Protein AF-A0A8T6ZHC2-F1 (afdb_monomer_lite)

Secondary structure (DSSP, 8-state):
------------------------------------------SSSS---TT-TT--EEEEETTEEEEEEGGGTEEEEEETTEEEEEEGGGEEEEEEEEETTEEEEEEEEESSSEEEEEEEESSHHHHHHHHHHHHHHHTT--

Foldseek 3Di:
DDDDDDDDDDDDPDDDDDPDDPDDDDDDDDDDDDDDDDDDQPDPDDDDDPDPPQWPDKDQDPQGIWTARLVQQWIWDDGPPDIDIDGLCQWDAWDWDADPVGIWIFTFGNDPDGDTDTGDDPHSVRSVVVRVVSVCSNVSND

pLDDT: mean 72.24, std 24.81, range [30.98, 97.5]

Sequence (142 aa):
MIAMLAARSTSCAARRRPRVWACLAANPGHRARTVLGARWYLAGFLLSLRGEGDWTHRVAGAWGDVRLAAGKRLCEIKLGETRGAYIFADLQGAQPARDASGWQVQLRVADAGPLLWSLPMPSEREAKRWARIFTLAIAQKL

Structure (mmCIF, N/CA/C/O backbone):
data_AF-A0A8T6ZHC2-F1
#
_entry.id   AF-A0A8T6ZHC2-F1
#
loop_
_atom_site.group_PDB
_atom_site.id
_atom_site.type_symbol
_atom_site.label_atom_id
_atom_site.label_alt_id
_atom_site.label_comp_id
_atom_site.label_asym_id
_atom_site.label_entity_id
_atom_site.label_seq_id
_atom_site.pdbx_PDB_ins_code
_atom_site.Cartn_x
_atom_site.Cartn_y
_atom_site.Cartn_z
_atom_site.occupancy
_atom_site.B_iso_or_equiv
_atom_site.auth_seq_id
_atom_site.auth_comp_id
_atom_site.auth_asym_id
_atom_site.auth_atom_id
_atom_site.pdbx_PDB_model_num
ATOM 1 N N . MET A 1 1 ? -33.511 -47.685 35.097 1.00 41.66 1 MET A N 1
ATOM 2 C CA . MET A 1 1 ? -33.366 -46.917 33.838 1.00 41.66 1 MET A CA 1
ATOM 3 C C . MET A 1 1 ? -34.437 -45.829 33.853 1.00 41.66 1 MET A C 1
ATOM 5 O O . MET A 1 1 ? -35.600 -46.169 33.729 1.00 41.66 1 MET A O 1
ATOM 9 N N . ILE A 1 2 ? -34.164 -44.643 34.415 1.00 38.16 2 ILE A N 1
ATOM 10 C CA . ILE A 1 2 ? -33.654 -43.429 33.724 1.00 38.16 2 ILE A CA 1
ATOM 11 C C . ILE A 1 2 ? -34.625 -43.024 32.594 1.00 38.16 2 ILE A C 1
ATOM 13 O O . ILE A 1 2 ? -34.611 -43.664 31.553 1.00 38.16 2 ILE A O 1
ATOM 17 N N . ALA A 1 3 ? -35.632 -42.187 32.901 1.00 38.69 3 ALA A N 1
ATOM 18 C CA . ALA A 1 3 ? -35.714 -40.723 32.648 1.00 38.69 3 ALA A CA 1
ATOM 19 C C . ALA A 1 3 ? -36.353 -40.433 31.262 1.00 38.69 3 ALA A C 1
ATOM 21 O O . ALA A 1 3 ? -36.198 -41.235 30.358 1.00 38.69 3 ALA A O 1
ATOM 22 N N . MET A 1 4 ? -37.103 -39.371 30.960 1.00 38.53 4 MET A N 1
ATOM 23 C CA . MET A 1 4 ? -37.457 -38.117 31.622 1.00 38.53 4 MET A CA 1
ATOM 24 C C 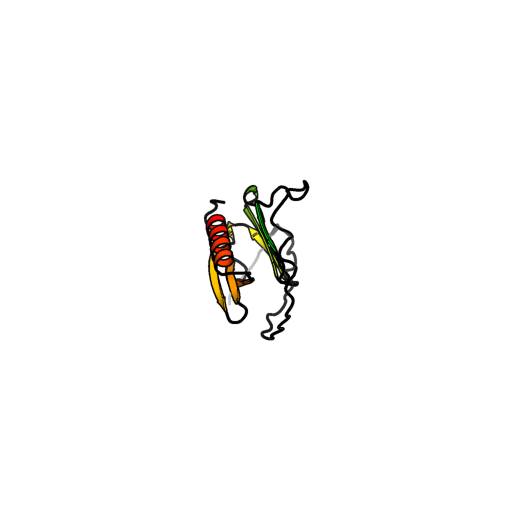. MET A 1 4 ? -38.638 -37.510 30.833 1.00 38.53 4 MET A C 1
ATOM 26 O O . MET A 1 4 ? -38.752 -37.713 29.625 1.00 38.53 4 MET A O 1
ATOM 30 N N . LEU A 1 5 ? -39.499 -36.764 31.517 1.00 40.44 5 LEU A N 1
ATOM 31 C CA . LEU A 1 5 ? -40.649 -36.033 30.982 1.00 40.44 5 LEU A CA 1
ATOM 32 C C . LEU A 1 5 ? -40.251 -34.584 30.609 1.00 40.44 5 LEU A C 1
ATOM 34 O O . LEU A 1 5 ? -39.479 -33.983 31.351 1.00 40.44 5 LEU A O 1
ATOM 38 N N . ALA A 1 6 ? -40.901 -34.015 29.578 1.00 40.00 6 ALA A N 1
ATOM 39 C CA . ALA A 1 6 ? -41.073 -32.572 29.274 1.00 40.00 6 ALA A CA 1
ATOM 40 C C . ALA A 1 6 ? -39.792 -31.768 28.889 1.00 40.00 6 ALA A C 1
ATOM 42 O O . ALA A 1 6 ? -38.685 -32.164 29.203 1.00 40.00 6 ALA A O 1
ATOM 43 N N . ALA A 1 7 ? -39.803 -30.634 28.176 1.00 36.62 7 ALA A N 1
ATOM 44 C CA . ALA A 1 7 ? -40.828 -29.639 27.884 1.00 36.62 7 ALA A CA 1
ATOM 45 C C . ALA A 1 7 ? -40.459 -28.803 26.629 1.00 36.62 7 ALA A C 1
ATOM 47 O O . ALA A 1 7 ? -39.326 -28.804 26.154 1.00 36.62 7 ALA A O 1
ATOM 48 N N . ARG A 1 8 ? -41.446 -28.046 26.134 1.00 36.78 8 ARG A N 1
ATOM 49 C CA . ARG A 1 8 ? -41.350 -26.995 25.103 1.00 36.78 8 ARG A CA 1
ATOM 50 C C . ARG A 1 8 ? -40.490 -25.813 25.578 1.00 36.78 8 ARG A C 1
ATOM 52 O O . ARG A 1 8 ? -40.568 -25.473 26.754 1.00 36.78 8 ARG A O 1
ATOM 59 N N . SER A 1 9 ? -39.852 -25.087 24.652 1.00 37.94 9 SER A N 1
ATOM 60 C CA . SER A 1 9 ? -40.165 -23.667 24.361 1.00 37.94 9 SER A CA 1
ATOM 61 C C . SER A 1 9 ? -39.043 -22.904 23.636 1.00 37.94 9 SER A C 1
ATOM 63 O O . SER A 1 9 ? -37.873 -22.981 23.982 1.00 37.94 9 SER A O 1
ATOM 65 N N . THR A 1 10 ? -39.498 -22.091 22.676 1.00 38.66 10 THR A N 1
ATOM 66 C CA . THR A 1 10 ? -39.013 -20.752 22.286 1.00 38.66 10 THR A CA 1
ATOM 67 C C . THR A 1 10 ? -37.591 -20.536 21.754 1.00 38.66 10 THR A C 1
ATOM 69 O O . THR A 1 10 ? -36.625 -20.428 22.493 1.00 38.66 10 THR A O 1
ATOM 72 N N . SER A 1 11 ? -37.572 -20.217 20.455 1.00 35.03 11 SER A N 1
ATOM 73 C CA . SER A 1 11 ? -37.101 -18.937 19.900 1.00 35.03 11 SER A CA 1
ATOM 74 C C . SER A 1 11 ? -35.642 -18.538 20.152 1.00 35.03 11 SER A C 1
ATOM 76 O O . SER A 1 11 ? -35.289 -18.007 21.199 1.00 35.03 11 SER A O 1
ATOM 78 N N . CYS A 1 12 ? -34.826 -18.621 19.098 1.00 31.80 12 CYS A N 1
ATOM 79 C CA . CYS A 1 12 ? -33.679 -17.733 18.947 1.00 31.80 12 CYS A CA 1
ATOM 80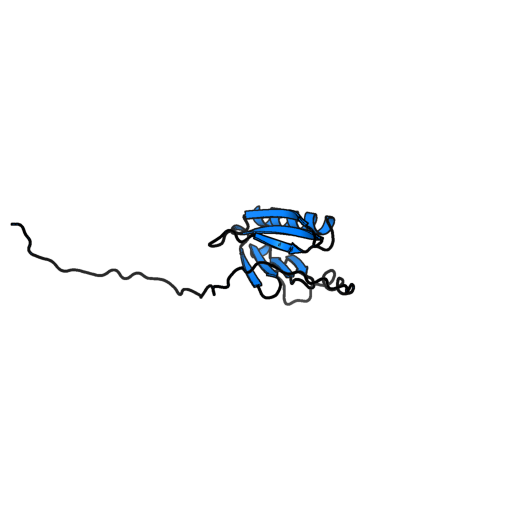 C C . CYS A 1 12 ? -33.737 -17.060 17.571 1.00 31.80 12 CYS A C 1
ATOM 82 O O . CYS A 1 12 ? -33.258 -17.571 16.561 1.00 31.80 12 CYS A O 1
ATOM 84 N N . ALA A 1 13 ? -34.375 -15.891 17.544 1.00 39.09 13 ALA A N 1
ATOM 85 C CA . ALA A 1 13 ? -34.267 -14.927 16.464 1.00 39.09 13 ALA A CA 1
ATOM 86 C C . ALA A 1 13 ? -32.856 -14.308 16.474 1.00 39.09 13 ALA A C 1
ATOM 88 O O . ALA A 1 13 ? -32.599 -13.324 17.172 1.00 39.09 13 ALA A O 1
ATOM 89 N N . ALA A 1 14 ? -31.938 -14.863 15.679 1.00 40.69 14 ALA A N 1
ATOM 90 C CA . ALA A 1 14 ? -30.637 -14.255 15.413 1.00 40.69 14 ALA A CA 1
ATOM 91 C C . ALA A 1 14 ? -30.721 -13.341 14.181 1.00 40.69 14 ALA A C 1
ATOM 93 O O . ALA A 1 14 ? -30.681 -13.746 13.023 1.00 40.69 14 ALA A O 1
ATOM 94 N N . ARG A 1 15 ? -30.872 -12.059 14.490 1.00 39.62 15 ARG A N 1
ATOM 95 C CA . ARG A 1 15 ? -30.711 -10.900 13.615 1.00 39.62 15 ARG A CA 1
ATOM 96 C C . ARG A 1 15 ? -29.298 -10.827 13.001 1.00 39.62 15 ARG A C 1
ATOM 98 O O . ARG A 1 15 ? -28.328 -11.011 13.724 1.00 39.62 15 ARG A O 1
ATOM 105 N N . ARG A 1 16 ? -29.247 -10.310 11.760 1.00 37.97 16 ARG A N 1
ATOM 106 C CA . ARG A 1 16 ? -28.210 -9.450 11.124 1.00 37.97 16 ARG A CA 1
ATOM 107 C C . ARG A 1 16 ? -27.274 -10.050 10.048 1.00 37.97 16 ARG A C 1
ATOM 109 O O . ARG A 1 16 ? -26.192 -10.532 10.335 1.00 37.97 16 ARG A O 1
ATOM 116 N N . ARG A 1 17 ? -27.648 -9.672 8.816 1.00 38.28 17 ARG A N 1
ATOM 117 C CA . ARG A 1 17 ? -26.854 -9.021 7.749 1.00 38.28 17 ARG A CA 1
ATOM 118 C C . ARG A 1 17 ? -26.079 -9.891 6.742 1.00 38.28 17 ARG A C 1
ATOM 120 O O . ARG A 1 17 ? -25.536 -10.931 7.092 1.00 38.28 17 ARG A O 1
ATOM 127 N N . PRO A 1 18 ? -26.089 -9.458 5.463 1.00 34.09 18 PRO A N 1
ATOM 128 C CA . PRO A 1 18 ? -25.750 -10.290 4.322 1.00 34.09 18 PRO A CA 1
ATOM 129 C C . PRO A 1 18 ? -24.240 -10.474 4.203 1.00 34.09 18 PRO A C 1
ATOM 131 O O . PRO A 1 18 ? -23.469 -9.516 4.212 1.00 34.09 18 PRO A O 1
ATOM 134 N N . ARG A 1 19 ? -23.847 -11.736 4.050 1.00 36.06 19 ARG A N 1
ATOM 135 C CA . ARG A 1 19 ? -22.533 -12.155 3.572 1.00 36.06 19 ARG A CA 1
ATOM 136 C C . ARG A 1 19 ? -22.386 -11.688 2.124 1.00 36.06 19 ARG A C 1
ATOM 138 O O . ARG A 1 19 ? -22.915 -12.328 1.221 1.00 36.06 19 ARG A O 1
ATOM 145 N N . VAL A 1 20 ? -21.696 -10.571 1.906 1.00 38.31 20 VAL A N 1
ATOM 146 C CA . VAL A 1 20 ? -21.127 -10.278 0.588 1.00 38.31 20 VAL A CA 1
ATOM 147 C C . VAL A 1 20 ? -20.021 -11.300 0.355 1.00 38.31 20 VAL A C 1
ATOM 149 O O . VAL A 1 20 ? -19.135 -11.479 1.189 1.00 38.31 20 VAL A O 1
ATOM 152 N N . TRP A 1 21 ? -20.157 -12.023 -0.750 1.00 34.28 21 TRP A N 1
ATOM 153 C CA . TRP A 1 21 ? -19.226 -13.024 -1.240 1.00 34.28 21 TRP A CA 1
ATOM 154 C C . TRP A 1 21 ? -17.806 -12.463 -1.342 1.00 34.28 21 TRP A C 1
ATOM 156 O O . TRP A 1 21 ? -17.502 -11.660 -2.220 1.00 34.28 21 TRP A O 1
ATOM 166 N N . ALA A 1 22 ? -16.923 -12.947 -0.473 1.00 31.56 22 ALA A N 1
ATOM 167 C CA . ALA A 1 22 ? -15.511 -13.045 -0.790 1.00 31.56 22 ALA A CA 1
ATOM 168 C C . ALA A 1 22 ? -15.369 -14.227 -1.756 1.00 31.56 22 ALA A C 1
ATOM 170 O O . ALA A 1 22 ? -15.423 -15.389 -1.348 1.00 31.56 22 ALA A O 1
ATOM 171 N N . CYS A 1 23 ? -15.284 -13.932 -3.052 1.00 32.28 23 CYS A N 1
ATOM 172 C CA . CYS A 1 23 ? -14.911 -14.934 -4.036 1.00 32.28 23 CYS A CA 1
ATOM 173 C C . CYS A 1 23 ? -13.510 -15.448 -3.699 1.00 32.28 23 CYS A C 1
ATOM 175 O O . CYS A 1 23 ? -12.532 -14.703 -3.723 1.00 32.28 23 CYS A O 1
ATOM 177 N N . LEU A 1 24 ? -13.451 -16.745 -3.399 1.00 37.19 24 LEU A N 1
ATOM 178 C CA . LEU A 1 24 ? -12.258 -17.563 -3.535 1.00 37.19 24 LEU A CA 1
ATOM 179 C C . LEU A 1 24 ? -11.609 -17.304 -4.902 1.00 37.19 24 LEU A C 1
ATOM 181 O O . LEU A 1 24 ? -12.210 -17.577 -5.938 1.00 37.19 24 LEU A O 1
ATOM 185 N N . ALA A 1 25 ? -10.351 -16.895 -4.887 1.00 31.17 25 ALA A N 1
ATOM 186 C CA . ALA A 1 25 ? -9.361 -17.294 -5.878 1.00 31.17 25 ALA A CA 1
ATOM 187 C C . ALA A 1 25 ? -8.026 -17.318 -5.124 1.00 31.17 25 ALA A C 1
ATOM 189 O O . ALA A 1 25 ? -7.500 -16.289 -4.718 1.00 31.17 25 ALA A O 1
ATOM 190 N N . ALA A 1 26 ? -7.627 -18.489 -4.630 1.00 30.98 26 ALA A N 1
ATOM 191 C CA . ALA A 1 26 ? -6.681 -19.338 -5.346 1.00 30.98 26 ALA A CA 1
ATOM 192 C C . ALA A 1 26 ? -5.419 -18.539 -5.683 1.00 30.98 26 ALA A C 1
ATOM 194 O O . ALA A 1 26 ? -5.381 -17.800 -6.656 1.00 30.98 26 ALA A O 1
ATOM 195 N N . ASN A 1 27 ? -4.417 -18.694 -4.825 1.00 45.59 27 ASN A N 1
ATOM 196 C CA . ASN A 1 27 ? -3.052 -18.237 -5.005 1.00 45.59 27 ASN A CA 1
ATOM 197 C C . ASN A 1 27 ? -2.335 -19.251 -5.917 1.00 45.59 27 ASN A C 1
ATOM 199 O O . ASN A 1 27 ? -2.198 -20.403 -5.496 1.00 45.59 27 ASN A O 1
ATOM 203 N N . PRO A 1 28 ? -1.888 -18.894 -7.137 1.00 39.62 28 PRO A N 1
ATOM 204 C CA . PRO A 1 28 ? -0.971 -19.721 -7.898 1.00 39.62 28 PRO A CA 1
ATOM 205 C C . PRO A 1 28 ? 0.361 -18.987 -8.063 1.00 39.62 28 PRO A C 1
ATOM 207 O O . PRO A 1 28 ? 0.450 -17.882 -8.600 1.00 39.62 28 PRO A O 1
ATOM 210 N N . GLY A 1 29 ? 1.425 -19.641 -7.607 1.00 43.34 29 GLY A N 1
ATOM 211 C CA . GLY A 1 29 ? 2.782 -19.209 -7.879 1.00 43.34 29 GLY A CA 1
ATOM 212 C C . GLY A 1 29 ? 3.099 -19.128 -9.377 1.00 43.34 29 GLY A C 1
ATOM 213 O O . GLY A 1 29 ? 2.526 -19.832 -10.204 1.00 43.34 29 GLY A O 1
ATOM 214 N N . HIS A 1 30 ? 4.127 -18.325 -9.654 1.00 41.97 30 HIS A N 1
ATOM 215 C CA . HIS A 1 30 ? 4.918 -18.251 -10.884 1.00 41.97 30 HIS A CA 1
ATOM 216 C C . HIS A 1 30 ? 4.226 -17.695 -12.144 1.00 41.97 30 HIS A C 1
ATOM 218 O O . HIS A 1 30 ? 3.392 -18.340 -12.764 1.00 41.97 30 HIS A O 1
ATOM 224 N N . ARG A 1 31 ? 4.765 -16.600 -12.691 1.00 41.75 31 ARG A N 1
ATOM 225 C CA . ARG A 1 31 ? 5.764 -16.635 -13.782 1.00 41.75 31 ARG A CA 1
ATOM 226 C C . ARG A 1 31 ? 6.052 -15.222 -14.282 1.00 41.75 31 ARG A C 1
ATOM 228 O O . ARG A 1 31 ? 5.168 -14.387 -14.427 1.00 41.75 31 ARG A O 1
ATOM 235 N N . ALA A 1 32 ? 7.330 -15.006 -14.559 1.00 43.84 32 ALA A N 1
ATOM 236 C CA . ALA A 1 32 ? 7.887 -13.815 -15.162 1.00 43.84 32 ALA A CA 1
ATOM 237 C C . ALA A 1 32 ? 7.158 -13.399 -16.447 1.00 43.84 32 ALA A C 1
ATOM 239 O O . ALA A 1 32 ? 6.916 -14.222 -17.330 1.00 43.84 32 ALA A O 1
ATOM 240 N N . ARG A 1 33 ? 6.940 -12.092 -16.590 1.00 44.91 33 ARG A N 1
ATOM 241 C CA . ARG A 1 33 ? 6.942 -11.413 -17.885 1.00 44.91 33 ARG A CA 1
ATOM 242 C C . ARG A 1 33 ? 7.683 -10.093 -17.733 1.00 44.91 33 ARG A C 1
ATOM 244 O O . ARG A 1 33 ? 7.164 -9.114 -17.211 1.00 44.91 33 ARG A O 1
ATOM 251 N N . THR A 1 34 ? 8.926 -10.104 -18.192 1.00 47.12 34 THR A N 1
ATOM 252 C CA . THR A 1 34 ? 9.636 -8.923 -18.664 1.00 47.12 34 THR A CA 1
ATOM 253 C C . THR A 1 34 ? 8.791 -8.252 -19.741 1.00 47.12 34 THR A C 1
ATOM 255 O O . THR A 1 34 ? 8.504 -8.853 -20.773 1.00 47.12 34 THR A O 1
ATOM 258 N N . VAL A 1 35 ? 8.412 -6.996 -19.519 1.00 47.97 35 VAL A N 1
ATOM 259 C CA . VAL A 1 35 ? 8.007 -6.096 -20.599 1.00 47.97 35 VAL A CA 1
ATOM 260 C C . VAL A 1 35 ? 8.842 -4.831 -20.462 1.00 47.97 35 VAL A C 1
ATOM 262 O O . VAL A 1 35 ? 8.613 -3.986 -19.599 1.00 47.97 35 VAL A O 1
ATOM 265 N N . LEU A 1 36 ? 9.865 -4.759 -21.313 1.00 49.78 36 LEU A N 1
ATOM 266 C CA . LEU A 1 36 ? 10.532 -3.527 -21.708 1.00 49.78 36 LEU A CA 1
ATOM 267 C C . LEU A 1 36 ? 9.480 -2.568 -22.272 1.00 49.78 36 LEU A C 1
ATOM 269 O O . LEU A 1 36 ? 8.718 -2.937 -23.161 1.00 49.78 36 LEU A O 1
ATOM 273 N N . GLY A 1 37 ? 9.451 -1.340 -21.765 1.00 34.88 37 GLY A N 1
ATOM 274 C CA . GLY A 1 37 ? 8.527 -0.324 -22.256 1.00 34.88 37 GLY A CA 1
ATOM 275 C C . GLY A 1 37 ? 8.415 0.861 -21.317 1.00 34.88 37 GLY A C 1
ATOM 276 O O . GLY A 1 37 ? 7.360 1.116 -20.745 1.00 34.88 37 GLY A O 1
ATOM 277 N N . ALA A 1 38 ? 9.515 1.595 -21.147 1.00 48.75 38 ALA A N 1
ATOM 278 C CA . ALA A 1 38 ? 9.435 2.971 -20.683 1.00 48.75 38 ALA A CA 1
ATOM 279 C C . ALA A 1 38 ? 8.449 3.735 -21.581 1.00 48.75 38 ALA A C 1
ATOM 281 O O . ALA A 1 38 ? 8.616 3.689 -22.797 1.00 48.75 38 ALA A O 1
ATOM 282 N N . ARG A 1 39 ? 7.440 4.396 -20.985 1.00 48.34 39 ARG A N 1
ATOM 283 C CA . ARG A 1 39 ? 6.980 5.773 -21.296 1.00 48.34 39 ARG A CA 1
ATOM 284 C C . ARG A 1 39 ? 5.569 6.088 -20.771 1.00 48.34 39 ARG A C 1
ATOM 286 O O . ARG A 1 39 ? 4.788 6.627 -21.529 1.00 48.34 39 ARG A O 1
ATOM 293 N N . TRP A 1 40 ? 5.225 5.840 -19.502 1.00 39.94 40 TRP A N 1
ATOM 294 C CA . TRP A 1 40 ? 3.966 6.373 -18.927 1.00 39.94 40 TRP A CA 1
ATOM 295 C C . TRP A 1 40 ? 4.083 6.635 -17.412 1.00 39.94 40 TRP A C 1
ATOM 297 O O . TRP A 1 40 ? 3.384 6.028 -16.612 1.00 39.94 40 TRP A O 1
ATOM 307 N N . TYR A 1 41 ? 4.999 7.523 -17.002 1.00 47.22 41 TYR A N 1
ATOM 308 C CA . TYR A 1 41 ? 5.173 7.949 -15.594 1.00 47.22 41 TYR A CA 1
ATOM 309 C C . TYR A 1 41 ? 4.736 9.404 -15.325 1.00 47.22 41 TYR A C 1
ATOM 311 O O . TYR A 1 41 ? 5.014 9.950 -14.262 1.00 47.22 41 TYR A O 1
ATOM 319 N N . LEU A 1 42 ? 4.036 10.051 -16.264 1.00 46.34 42 LEU A N 1
ATOM 320 C CA . LEU A 1 42 ? 3.626 11.460 -16.158 1.00 46.34 42 LEU A CA 1
ATOM 321 C C . LEU A 1 42 ? 2.102 11.638 -16.199 1.00 46.34 42 LEU A C 1
ATOM 323 O O . LEU A 1 42 ? 1.587 12.465 -16.940 1.00 46.34 42 LEU A O 1
ATOM 327 N N . ALA A 1 43 ? 1.366 10.876 -15.393 1.00 47.03 43 ALA A N 1
ATOM 328 C CA . ALA A 1 43 ? -0.065 11.115 -15.185 1.00 47.03 43 ALA A CA 1
ATOM 329 C C . ALA A 1 43 ? -0.432 11.029 -13.698 1.00 47.03 43 ALA A C 1
ATOM 331 O O . ALA A 1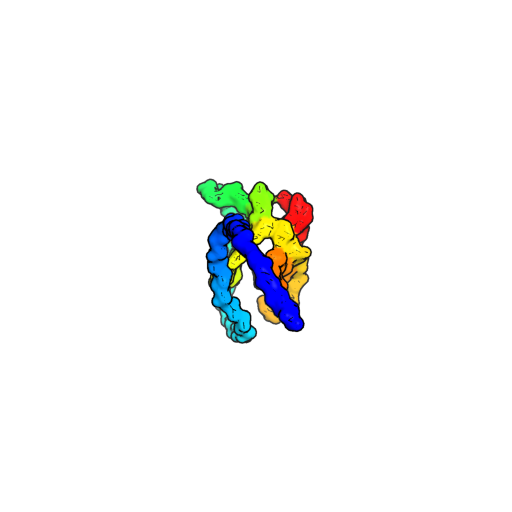 43 ? -1.303 10.266 -13.295 1.00 47.03 43 ALA A O 1
ATOM 332 N N . GLY A 1 44 ? 0.272 11.788 -12.857 1.00 45.72 44 GLY A N 1
ATOM 333 C CA . GLY A 1 44 ? -0.075 11.844 -11.437 1.00 45.72 44 GLY A CA 1
ATOM 334 C C . GLY A 1 44 ? 0.589 12.943 -10.623 1.00 45.72 44 GLY A C 1
ATOM 335 O O . GLY A 1 44 ? 0.570 12.842 -9.402 1.00 45.72 44 GLY A O 1
ATOM 336 N N . PHE A 1 45 ? 1.198 13.959 -11.251 1.00 47.12 45 PHE A N 1
ATOM 337 C CA . PHE A 1 45 ? 1.873 15.012 -10.485 1.00 47.12 45 PHE A CA 1
ATOM 338 C C . PHE A 1 45 ? 1.193 16.383 -10.489 1.00 47.12 45 PHE A C 1
ATOM 340 O O . PHE A 1 45 ? 1.547 17.184 -9.637 1.00 47.12 45 PHE A O 1
ATOM 347 N N . LEU A 1 46 ? 0.198 16.686 -11.332 1.00 44.09 46 LEU A N 1
ATOM 348 C CA . LEU A 1 46 ? -0.415 18.022 -11.323 1.00 44.09 46 LEU A CA 1
ATOM 349 C C . LEU A 1 46 ? -1.913 18.011 -11.671 1.00 44.09 46 LEU A C 1
ATOM 351 O O . LEU A 1 46 ? -2.334 17.389 -12.640 1.00 44.09 46 LEU A O 1
ATOM 355 N N . LEU A 1 47 ? -2.639 18.804 -10.876 1.00 41.00 47 LEU A N 1
ATOM 356 C CA . LEU A 1 47 ? -4.032 19.259 -10.946 1.00 41.00 47 LEU A CA 1
ATOM 357 C C . LEU A 1 47 ? -5.150 18.355 -10.396 1.00 41.00 47 LEU A C 1
ATOM 359 O O . LEU A 1 47 ? -5.674 17.456 -11.048 1.00 41.00 47 LEU A O 1
ATOM 363 N N . SER A 1 48 ? -5.609 18.758 -9.208 1.00 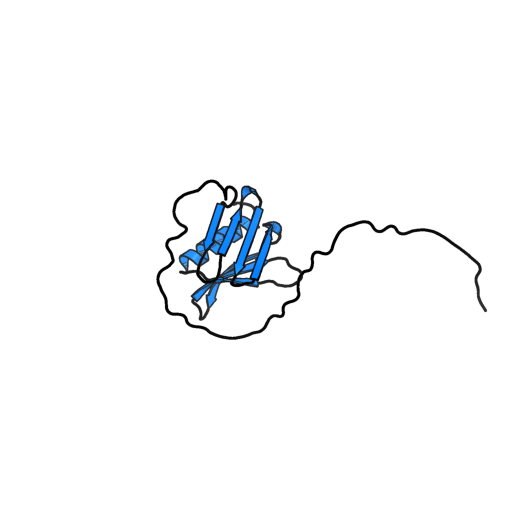51.75 48 SER A N 1
ATOM 364 C CA . SER A 1 48 ? -6.954 18.562 -8.679 1.00 51.75 48 SER A CA 1
ATOM 365 C C . SER A 1 48 ? -8.015 18.943 -9.718 1.00 51.75 48 SER A C 1
ATOM 367 O O . SER A 1 48 ? -8.288 20.126 -9.929 1.00 51.75 48 SER A O 1
ATOM 369 N N . LEU A 1 49 ? -8.657 17.954 -10.338 1.00 43.53 49 LEU A N 1
ATOM 370 C CA . LEU A 1 49 ? -9.903 18.157 -11.070 1.00 43.53 49 LEU A CA 1
ATOM 371 C C . LEU A 1 49 ? -11.046 17.576 -10.237 1.00 43.53 49 LEU A C 1
ATOM 373 O O . LEU A 1 49 ? -11.060 16.411 -9.845 1.00 43.53 49 LEU A O 1
ATOM 377 N N . ARG A 1 50 ? -11.952 18.481 -9.875 1.00 48.97 50 ARG A N 1
ATOM 378 C CA . ARG A 1 50 ? -13.080 18.306 -8.962 1.00 48.97 50 ARG A CA 1
ATOM 379 C C . ARG A 1 50 ? -13.915 17.082 -9.358 1.00 48.97 50 ARG A C 1
ATOM 381 O O . ARG A 1 50 ? -14.545 17.079 -10.407 1.00 48.97 50 ARG A O 1
ATOM 388 N N . GLY A 1 51 ? -13.905 16.069 -8.494 1.00 46.94 51 GLY A N 1
ATOM 389 C CA . GLY A 1 51 ? -14.639 14.806 -8.646 1.00 46.94 51 GLY A CA 1
ATOM 390 C C . GLY A 1 51 ? -14.069 13.672 -7.786 1.00 46.94 51 GLY A C 1
ATOM 391 O O . GLY A 1 51 ? -14.794 12.767 -7.394 1.00 46.94 51 GLY A O 1
ATOM 392 N N . GLU A 1 52 ? -12.792 13.772 -7.407 1.00 52.78 52 GLU A N 1
ATOM 393 C CA . GLU A 1 52 ? -12.064 12.760 -6.627 1.00 52.78 52 GLU A CA 1
ATOM 394 C C . GLU A 1 52 ? -11.607 13.319 -5.258 1.00 52.78 52 GLU A C 1
ATOM 396 O O . GLU A 1 52 ? -10.507 13.059 -4.783 1.00 52.78 52 GLU A O 1
ATOM 401 N N . GLY A 1 53 ? -12.448 14.167 -4.654 1.00 54.00 53 GLY A N 1
ATOM 402 C CA . GLY A 1 53 ? -12.077 15.178 -3.649 1.00 54.00 53 GLY A CA 1
ATOM 403 C C . GLY A 1 53 ? -11.600 14.700 -2.274 1.00 54.00 53 GLY A C 1
ATOM 404 O O . GLY A 1 53 ? -11.233 15.539 -1.460 1.00 54.00 53 GLY A O 1
ATOM 405 N N . ASP A 1 54 ? -11.572 13.397 -2.004 1.00 74.12 54 ASP A N 1
ATOM 406 C CA . ASP A 1 54 ? -11.153 12.868 -0.699 1.00 74.12 54 ASP A CA 1
ATOM 407 C C . ASP A 1 54 ? -9.784 12.185 -0.716 1.00 74.12 54 ASP A C 1
ATOM 409 O O . ASP A 1 54 ? -9.215 11.927 0.346 1.00 74.12 54 ASP A O 1
ATOM 413 N N . TRP A 1 55 ? -9.251 11.868 -1.898 1.00 85.44 55 TRP A N 1
ATOM 414 C CA . TRP A 1 55 ? -8.000 11.126 -2.025 1.00 85.44 55 TRP A CA 1
ATOM 415 C C . TRP A 1 55 ? -6.807 12.073 -1.895 1.00 85.44 55 TRP A C 1
ATOM 417 O O . TRP A 1 55 ? -6.602 12.959 -2.720 1.00 85.44 55 TRP A O 1
ATOM 427 N N . THR A 1 56 ? -6.009 11.882 -0.847 1.00 90.12 56 THR A N 1
ATOM 428 C CA . THR A 1 56 ? -4.878 12.745 -0.484 1.00 90.12 56 THR A CA 1
ATOM 429 C C . THR A 1 56 ? -3.548 12.250 -1.039 1.00 90.12 56 THR A C 1
ATOM 431 O O . THR A 1 56 ? -2.662 13.052 -1.328 1.00 90.12 56 THR A O 1
ATOM 434 N N . HIS A 1 57 ? -3.397 10.937 -1.225 1.00 92.69 57 HIS A N 1
ATOM 435 C CA . HIS A 1 57 ? -2.204 10.342 -1.826 1.00 92.69 57 HIS A CA 1
ATOM 436 C C . HIS A 1 57 ? -2.592 9.304 -2.865 1.00 92.69 57 HIS A C 1
ATOM 438 O O . HIS A 1 57 ? -3.523 8.527 -2.656 1.00 92.69 57 HIS A O 1
ATOM 444 N N . ARG A 1 58 ? -1.840 9.253 -3.965 1.00 92.62 58 ARG A N 1
ATOM 445 C CA . ARG A 1 58 ? -2.022 8.257 -5.018 1.00 92.62 58 ARG A CA 1
ATOM 446 C C . ARG A 1 58 ? -0.701 7.924 -5.696 1.00 92.62 58 ARG A C 1
ATOM 448 O O . AR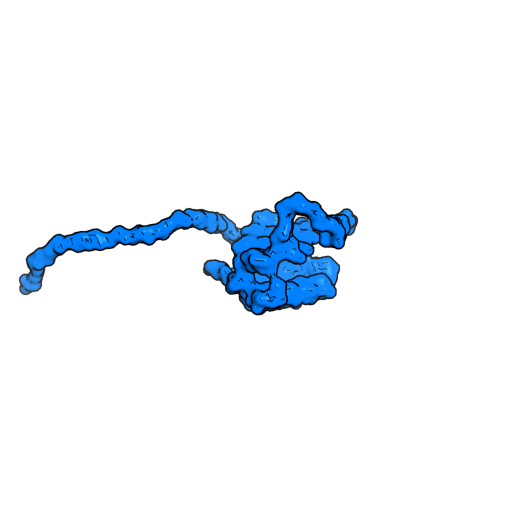G A 1 58 ? 0.076 8.827 -5.994 1.00 92.62 58 ARG A O 1
ATOM 455 N N . VAL A 1 59 ? -0.468 6.644 -5.968 1.00 91.94 59 VAL A N 1
ATOM 456 C CA . VAL A 1 59 ? 0.545 6.183 -6.925 1.00 91.94 59 VAL A CA 1
ATOM 457 C C . VAL A 1 59 ? -0.104 5.198 -7.873 1.00 91.94 59 VAL A C 1
ATOM 459 O O . VAL A 1 59 ? -0.915 4.378 -7.460 1.00 91.94 59 VAL A O 1
ATOM 462 N N . ALA A 1 60 ? 0.239 5.300 -9.149 1.00 90.12 60 ALA A N 1
ATOM 463 C CA . ALA A 1 60 ? -0.264 4.426 -10.193 1.00 90.12 60 ALA A CA 1
ATOM 464 C C . ALA A 1 60 ? 0.872 4.040 -11.144 1.00 90.12 60 ALA A C 1
ATOM 466 O O . ALA A 1 60 ? 1.854 4.771 -11.295 1.00 90.12 60 ALA A O 1
ATOM 467 N N . GLY A 1 61 ? 0.718 2.898 -11.800 1.00 87.81 61 GLY A N 1
ATOM 468 C CA . GLY A 1 61 ? 1.615 2.397 -12.830 1.00 87.81 61 GLY A CA 1
ATOM 469 C C . GLY A 1 61 ? 0.959 1.271 -13.624 1.00 87.81 61 GLY A C 1
ATOM 470 O O . GLY A 1 61 ? -0.207 0.944 -13.425 1.00 87.81 61 GLY A O 1
ATOM 471 N N . ALA A 1 62 ? 1.721 0.627 -14.509 1.00 87.38 62 ALA A N 1
ATOM 472 C CA . ALA A 1 62 ? 1.220 -0.511 -15.290 1.00 87.38 62 ALA A CA 1
ATOM 473 C C . ALA A 1 62 ? 0.775 -1.704 -14.416 1.00 87.38 62 ALA A C 1
ATOM 475 O O . ALA A 1 62 ? 0.001 -2.546 -14.858 1.00 87.38 62 ALA A O 1
ATOM 476 N N . TRP A 1 63 ? 1.256 -1.767 -13.173 1.00 87.12 63 TRP A N 1
ATOM 477 C CA . TRP A 1 63 ? 0.877 -2.775 -12.188 1.00 87.12 63 TRP A CA 1
ATOM 478 C C . TRP A 1 63 ? -0.488 -2.513 -11.536 1.00 87.12 63 TRP A C 1
ATOM 480 O O . TRP A 1 63 ? -1.021 -3.416 -10.900 1.00 87.12 63 TRP A O 1
ATOM 490 N N . GLY A 1 64 ? -1.057 -1.312 -11.677 1.00 92.44 64 GLY A N 1
ATOM 491 C CA . GLY A 1 64 ? -2.280 -0.890 -10.997 1.00 92.44 64 GLY A CA 1
ATOM 492 C C . GLY A 1 64 ? -2.096 0.430 -10.251 1.00 92.44 64 GLY A C 1
ATOM 493 O O . GLY A 1 64 ? -1.306 1.278 -10.669 1.00 92.44 64 GLY A O 1
ATOM 494 N N . ASP A 1 65 ? -2.839 0.630 -9.167 1.00 92.31 65 ASP A N 1
ATOM 495 C CA . ASP A 1 65 ? -2.769 1.852 -8.376 1.00 92.31 65 ASP A CA 1
ATOM 496 C C . ASP A 1 65 ? -3.059 1.642 -6.891 1.00 92.31 65 ASP A C 1
ATOM 498 O O . ASP A 1 65 ? -3.751 0.717 -6.478 1.00 92.31 65 ASP A O 1
ATOM 502 N N . VAL A 1 66 ? -2.508 2.528 -6.072 1.00 93.44 66 VAL A N 1
ATOM 503 C CA . VAL A 1 66 ? -2.829 2.649 -4.656 1.00 93.44 66 VAL A CA 1
ATOM 504 C C . VAL A 1 66 ? -3.259 4.076 -4.381 1.00 93.44 66 VAL A C 1
ATOM 506 O O . VAL A 1 66 ? -2.657 5.030 -4.885 1.00 93.44 66 VAL A O 1
ATOM 509 N N . ARG A 1 67 ? -4.290 4.234 -3.560 1.00 93.56 67 ARG A N 1
ATOM 510 C CA . ARG A 1 67 ? -4.804 5.542 -3.169 1.00 93.56 67 ARG A CA 1
ATOM 511 C C . ARG A 1 67 ? -5.232 5.560 -1.714 1.00 93.56 67 ARG A C 1
ATOM 513 O O . ARG A 1 67 ? -5.763 4.585 -1.192 1.00 93.56 67 ARG A O 1
ATOM 520 N N . LEU A 1 68 ? -4.986 6.688 -1.063 1.00 93.50 68 LEU A N 1
ATOM 521 C CA . LEU A 1 68 ? -5.309 6.934 0.335 1.00 93.50 68 LEU A CA 1
ATOM 522 C C . LEU A 1 68 ? -6.149 8.198 0.434 1.00 93.50 68 LEU A C 1
ATOM 524 O O . LEU A 1 68 ? -5.811 9.212 -0.171 1.00 93.50 68 LEU A O 1
ATOM 528 N N . ALA A 1 69 ? -7.223 8.133 1.206 1.00 92.25 69 ALA A N 1
ATOM 529 C CA . ALA A 1 69 ? -8.056 9.266 1.564 1.00 92.25 69 ALA A CA 1
ATOM 530 C C . ALA A 1 69 ? -7.917 9.509 3.066 1.00 92.25 69 ALA A C 1
ATOM 532 O O . ALA A 1 69 ? -8.606 8.867 3.861 1.00 92.25 69 ALA A O 1
ATOM 533 N N . ALA A 1 70 ? -7.013 10.411 3.467 1.00 90.06 70 ALA A N 1
ATOM 534 C CA . ALA A 1 70 ? -6.728 10.664 4.883 1.00 90.06 70 ALA A CA 1
ATOM 535 C C . ALA A 1 70 ? -7.981 11.100 5.660 1.00 90.06 70 ALA A C 1
ATOM 537 O O . ALA A 1 70 ? -8.276 10.538 6.715 1.00 90.06 70 ALA A O 1
ATOM 538 N N . GLY A 1 71 ? -8.788 12.000 5.083 1.00 87.75 71 GLY A N 1
ATOM 539 C CA . GLY A 1 71 ? -10.027 12.485 5.704 1.00 87.75 71 GLY A CA 1
ATOM 540 C C . GLY A 1 71 ? -11.072 11.391 5.954 1.00 87.75 71 GLY A C 1
ATOM 541 O O . GLY A 1 71 ? -11.859 11.492 6.890 1.00 87.75 71 GLY A O 1
ATOM 542 N N . LYS A 1 72 ? -11.048 10.311 5.163 1.00 89.19 72 LYS A N 1
ATOM 543 C CA . LYS A 1 72 ? -11.954 9.156 5.290 1.00 89.19 72 LYS A CA 1
ATOM 544 C C . LYS A 1 72 ? -11.288 7.924 5.901 1.00 89.19 72 LYS A C 1
ATOM 546 O O . LYS A 1 72 ? -11.951 6.905 6.072 1.00 89.19 72 LYS A O 1
ATOM 551 N N . ARG A 1 73 ? -9.988 8.006 6.214 1.00 92.00 73 ARG A N 1
ATOM 552 C CA . ARG A 1 73 ? -9.142 6.891 6.671 1.00 92.00 73 ARG A CA 1
ATOM 553 C C . ARG A 1 73 ? -9.278 5.648 5.791 1.00 92.00 73 ARG A C 1
ATOM 555 O O . ARG A 1 73 ? -9.325 4.532 6.303 1.00 92.00 73 ARG A O 1
ATOM 562 N N . LEU A 1 74 ? -9.361 5.854 4.479 1.00 91.06 74 LEU A N 1
ATOM 563 C CA . LEU A 1 74 ? -9.602 4.803 3.494 1.00 91.06 74 LEU A CA 1
ATOM 564 C C . LEU A 1 74 ? -8.359 4.587 2.633 1.00 91.06 74 LEU A C 1
ATOM 566 O O . LEU A 1 74 ? -7.725 5.541 2.187 1.00 91.06 74 LEU A O 1
ATOM 570 N N . CYS A 1 75 ? -8.033 3.328 2.388 1.00 92.25 75 CYS A N 1
ATOM 571 C CA . CYS A 1 75 ? -6.983 2.865 1.500 1.00 92.25 75 CYS A CA 1
ATOM 572 C C . CYS A 1 75 ? -7.613 1.963 0.445 1.00 92.25 75 CYS A C 1
ATOM 574 O O . CYS A 1 75 ? -8.294 0.998 0.779 1.00 92.25 75 CYS A O 1
ATOM 576 N N . GLU A 1 76 ? -7.370 2.248 -0.825 1.00 92.38 76 GLU A N 1
ATOM 577 C CA . GLU A 1 76 ? -7.710 1.331 -1.902 1.00 92.38 76 GLU A CA 1
ATOM 578 C C . GLU A 1 76 ? -6.455 0.919 -2.654 1.00 92.38 76 GLU A C 1
ATOM 580 O O . GLU A 1 76 ? -5.589 1.740 -2.958 1.00 92.38 76 GLU A O 1
ATOM 585 N N . ILE A 1 77 ? -6.390 -0.372 -2.953 1.00 92.00 77 ILE A N 1
ATOM 586 C CA . ILE A 1 77 ? -5.291 -1.023 -3.646 1.00 92.00 77 ILE A CA 1
ATOM 587 C C . ILE A 1 77 ? -5.870 -1.742 -4.850 1.00 92.00 77 ILE A C 1
ATOM 589 O O . ILE A 1 77 ? -6.823 -2.508 -4.721 1.00 92.00 77 ILE A O 1
ATOM 593 N N . LYS A 1 78 ? -5.271 -1.528 -6.011 1.00 92.00 78 LYS A N 1
ATOM 594 C CA . LYS A 1 78 ? -5.492 -2.296 -7.225 1.00 92.00 78 LYS A CA 1
ATOM 595 C C . LYS A 1 78 ? -4.138 -2.794 -7.719 1.00 92.00 78 LYS A C 1
ATOM 597 O O . LYS A 1 78 ? -3.264 -1.991 -8.026 1.00 92.00 78 LYS A O 1
ATOM 602 N N . LEU A 1 79 ? -3.968 -4.108 -7.798 1.00 90.12 79 LEU A N 1
ATOM 603 C CA . LEU A 1 79 ? -2.772 -4.760 -8.331 1.00 90.12 79 LEU A CA 1
ATOM 604 C C . LEU A 1 79 ? -3.218 -5.760 -9.403 1.00 90.12 79 LEU A C 1
ATOM 606 O O . LEU A 1 79 ? -3.782 -6.807 -9.087 1.00 90.12 79 LEU A O 1
ATOM 610 N N . GLY A 1 80 ? -3.016 -5.412 -10.674 1.00 89.06 80 GLY A N 1
ATOM 611 C CA . GLY A 1 80 ? -3.620 -6.122 -11.802 1.00 89.06 80 GLY A CA 1
ATOM 612 C C . GLY A 1 80 ? -5.150 -6.144 -11.696 1.00 89.06 80 GLY A C 1
ATOM 613 O O . GLY A 1 80 ? -5.788 -5.091 -11.615 1.00 89.06 80 GLY A O 1
ATOM 614 N N . GLU A 1 81 ? -5.719 -7.350 -11.658 1.00 87.25 81 GLU A N 1
ATOM 615 C CA . GLU A 1 81 ? -7.163 -7.590 -11.500 1.00 87.25 81 GLU A CA 1
ATOM 616 C C . GLU A 1 81 ? -7.611 -7.650 -10.031 1.00 87.25 81 GLU A C 1
ATOM 618 O O . GLU A 1 81 ? -8.803 -7.578 -9.732 1.00 87.25 81 GLU A O 1
ATOM 623 N N . THR A 1 82 ? -6.670 -7.758 -9.090 1.00 88.06 82 THR A N 1
ATOM 624 C CA . THR A 1 82 ? -6.987 -7.850 -7.665 1.00 88.06 82 THR A CA 1
ATOM 625 C C . THR A 1 82 ? -7.214 -6.458 -7.096 1.00 88.06 82 THR A C 1
ATOM 627 O O . THR A 1 82 ? -6.388 -5.559 -7.268 1.00 88.06 82 THR A O 1
ATOM 630 N N . ARG A 1 83 ? -8.316 -6.281 -6.362 1.00 89.81 83 ARG A N 1
ATOM 631 C CA . ARG A 1 83 ? -8.641 -5.034 -5.668 1.00 89.81 83 ARG A CA 1
ATOM 632 C C . ARG A 1 83 ? -8.910 -5.287 -4.190 1.00 89.81 83 ARG A C 1
ATOM 634 O O . ARG A 1 83 ? -9.611 -6.232 -3.846 1.00 89.81 83 ARG A O 1
ATOM 641 N N . GLY A 1 84 ? -8.397 -4.408 -3.340 1.00 88.69 84 GLY A N 1
ATOM 642 C CA . GLY A 1 84 ? -8.683 -4.361 -1.912 1.00 88.69 84 GLY A CA 1
ATOM 643 C C . GLY A 1 84 ? -9.081 -2.951 -1.487 1.00 88.69 84 GLY A C 1
ATOM 644 O O . GLY A 1 84 ? -8.548 -1.966 -1.999 1.00 88.69 84 GLY A O 1
ATOM 645 N N . ALA A 1 85 ? -10.032 -2.856 -0.563 1.00 90.44 85 ALA A N 1
ATOM 646 C CA . ALA A 1 85 ? -10.422 -1.611 0.083 1.00 90.44 85 ALA A CA 1
ATOM 647 C C . ALA A 1 85 ? -10.357 -1.826 1.595 1.00 90.44 85 ALA A C 1
ATOM 649 O O . ALA A 1 85 ? -10.999 -2.734 2.117 1.00 90.44 85 ALA A O 1
ATOM 650 N N . TYR A 1 86 ? -9.565 -1.004 2.271 1.00 90.81 86 TYR A N 1
ATOM 651 C CA . TYR A 1 86 ? -9.202 -1.154 3.676 1.00 90.81 86 TYR A CA 1
ATOM 652 C C . TYR A 1 86 ? -9.375 0.170 4.392 1.00 90.81 86 TYR A C 1
ATOM 654 O O . TYR A 1 86 ? -9.099 1.226 3.821 1.00 90.81 86 TYR A O 1
ATOM 662 N N . ILE A 1 87 ? -9.751 0.135 5.664 1.00 90.56 87 ILE A N 1
ATOM 663 C CA . ILE A 1 87 ? -9.580 1.317 6.507 1.00 90.56 87 ILE A CA 1
ATOM 664 C C . ILE A 1 87 ? -8.157 1.347 7.069 1.00 90.56 87 ILE A C 1
ATOM 666 O O . ILE A 1 87 ? -7.473 0.330 7.136 1.00 90.56 87 ILE A O 1
ATOM 670 N N . PHE A 1 88 ? -7.681 2.516 7.499 1.00 92.75 88 PHE A N 1
ATOM 671 C CA . PHE A 1 88 ? -6.322 2.650 8.044 1.00 92.75 88 PHE A CA 1
ATOM 672 C C . PHE A 1 88 ? -6.068 1.737 9.250 1.00 92.75 88 PHE A C 1
ATOM 674 O O . PHE A 1 88 ? -4.938 1.305 9.447 1.00 92.75 88 PHE A O 1
ATOM 681 N N . ALA A 1 89 ? -7.113 1.418 10.022 1.00 90.50 89 ALA A N 1
ATOM 682 C CA . ALA A 1 89 ? -7.034 0.502 11.158 1.00 90.50 89 ALA A CA 1
ATOM 683 C C . ALA A 1 89 ? -6.748 -0.955 10.752 1.00 90.50 89 ALA A C 1
ATOM 685 O O . ALA A 1 89 ? -6.239 -1.715 11.571 1.00 90.50 89 ALA A O 1
ATOM 686 N N . ASP A 1 90 ? -7.029 -1.329 9.501 1.00 90.44 90 ASP A N 1
ATOM 687 C CA . ASP A 1 90 ? -6.725 -2.662 8.982 1.00 90.44 90 ASP A CA 1
ATOM 688 C C . ASP A 1 90 ? -5.273 -2.749 8.496 1.00 90.44 90 ASP A C 1
ATOM 690 O O . ASP A 1 90 ? -4.744 -3.836 8.296 1.00 90.44 90 ASP A O 1
ATOM 694 N N . LEU A 1 91 ? -4.590 -1.621 8.288 1.00 93.06 91 LEU A N 1
ATOM 695 C CA . LEU A 1 91 ? -3.192 -1.625 7.873 1.00 93.06 91 LEU A CA 1
ATOM 696 C C . LEU A 1 91 ? -2.307 -1.962 9.085 1.00 93.06 91 LEU A C 1
ATOM 698 O O . LEU A 1 91 ? -2.370 -1.301 10.118 1.00 93.06 91 LEU A O 1
ATOM 702 N N . GLN A 1 92 ? -1.450 -2.975 8.959 1.00 93.31 92 GLN A N 1
ATOM 703 C CA . GLN A 1 92 ? -0.629 -3.469 10.073 1.00 93.31 92 GLN A CA 1
ATOM 704 C C . GLN A 1 92 ? 0.835 -3.029 9.994 1.00 93.31 92 GLN A C 1
ATOM 706 O O . GLN A 1 92 ? 1.514 -2.913 11.011 1.00 93.31 92 GLN A O 1
ATOM 711 N N . GLY A 1 93 ? 1.361 -2.807 8.789 1.00 93.69 93 GLY A N 1
ATOM 712 C CA . GLY A 1 93 ? 2.762 -2.435 8.610 1.00 93.69 93 GLY A CA 1
ATOM 713 C C . GLY A 1 93 ? 3.126 -2.239 7.150 1.00 93.69 93 GLY A C 1
ATOM 714 O O . GLY A 1 93 ? 2.583 -2.915 6.283 1.00 93.69 93 GLY A O 1
ATOM 715 N N . ALA A 1 94 ? 4.067 -1.337 6.880 1.00 96.19 94 ALA A N 1
ATOM 716 C CA . ALA A 1 94 ? 4.584 -1.099 5.540 1.00 96.19 94 ALA A CA 1
ATOM 717 C C . ALA A 1 94 ? 6.105 -0.979 5.571 1.00 96.19 94 ALA A C 1
ATOM 719 O O . ALA A 1 94 ? 6.652 -0.212 6.363 1.00 96.19 94 ALA A O 1
ATOM 720 N N . GLN A 1 95 ? 6.788 -1.723 4.704 1.00 96.31 95 GLN A N 1
ATOM 721 C CA . GLN A 1 95 ? 8.244 -1.684 4.606 1.00 96.31 95 GLN A CA 1
ATOM 722 C C . GLN A 1 95 ? 8.690 -1.583 3.146 1.00 96.31 95 GLN A C 1
ATOM 724 O O . GLN A 1 95 ? 8.115 -2.254 2.285 1.00 96.31 95 GLN A O 1
ATOM 729 N N . PRO A 1 96 ? 9.707 -0.757 2.842 1.00 96.25 96 PRO A N 1
ATOM 730 C CA . PRO A 1 96 ? 10.334 -0.794 1.535 1.00 96.25 96 PRO A CA 1
ATOM 731 C C . PRO A 1 96 ? 11.121 -2.101 1.410 1.00 96.25 96 PRO A C 1
ATOM 733 O O . PRO A 1 96 ? 11.860 -2.482 2.316 1.00 96.25 96 PRO A O 1
ATOM 736 N N . ALA A 1 97 ? 10.979 -2.772 0.278 1.00 94.81 97 ALA A N 1
ATOM 737 C CA . ALA A 1 97 ? 11.723 -3.975 -0.051 1.00 94.81 97 ALA A CA 1
ATOM 738 C C . ALA A 1 97 ? 12.250 -3.881 -1.483 1.00 94.81 97 ALA A C 1
ATOM 740 O O . ALA A 1 97 ? 11.749 -3.109 -2.304 1.00 94.81 97 ALA A O 1
ATOM 741 N N . ARG A 1 98 ? 13.266 -4.684 -1.783 1.00 93.19 98 ARG A N 1
ATOM 742 C CA . ARG A 1 98 ? 13.786 -4.861 -3.135 1.00 93.19 98 ARG A CA 1
ATOM 743 C C . ARG A 1 98 ? 13.818 -6.343 -3.454 1.00 93.19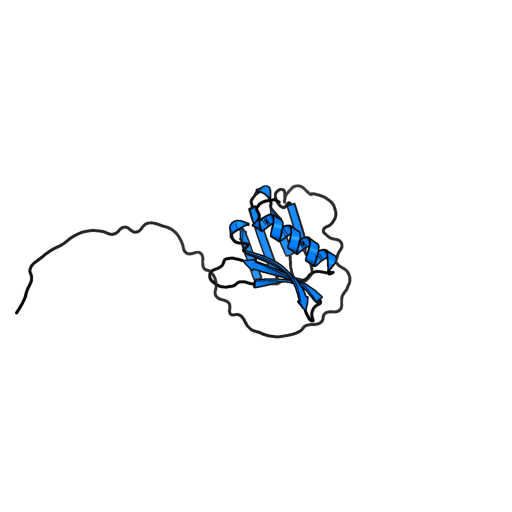 98 ARG A C 1
ATOM 745 O O . ARG A 1 98 ? 14.302 -7.125 -2.641 1.00 93.19 98 ARG A O 1
ATOM 752 N N . ASP A 1 99 ? 13.315 -6.708 -4.621 1.00 88.38 99 ASP A N 1
ATOM 753 C CA . ASP A 1 99 ? 13.425 -8.058 -5.166 1.00 88.38 99 ASP A CA 1
ATOM 754 C C . ASP A 1 99 ? 14.007 -8.026 -6.590 1.00 88.38 99 ASP A C 1
ATOM 756 O O . ASP A 1 99 ? 14.524 -7.000 -7.045 1.00 88.38 99 ASP A O 1
ATOM 760 N N . ALA A 1 100 ? 13.954 -9.162 -7.289 1.00 88.38 100 ALA A N 1
ATOM 761 C CA . ALA A 1 100 ? 14.435 -9.283 -8.664 1.00 88.38 100 ALA A CA 1
ATOM 762 C C . ALA A 1 100 ? 13.672 -8.393 -9.667 1.00 88.38 100 ALA A C 1
ATOM 764 O O . ALA A 1 100 ? 14.213 -8.068 -10.721 1.00 88.38 100 ALA A O 1
ATOM 765 N N . SER A 1 101 ? 12.441 -7.986 -9.344 1.00 86.06 101 SER A N 1
ATOM 766 C CA . SER A 1 101 ? 11.579 -7.146 -10.184 1.00 86.06 101 SER A CA 1
ATOM 767 C C . SER A 1 101 ? 11.804 -5.652 -9.942 1.00 86.06 101 SER A C 1
ATOM 769 O O . SER A 1 101 ? 11.424 -4.830 -10.776 1.00 86.06 101 SER A O 1
ATOM 771 N N . GLY A 1 102 ? 12.435 -5.285 -8.824 1.00 92.62 102 GLY A N 1
ATOM 772 C CA . GLY A 1 102 ? 12.810 -3.913 -8.510 1.00 92.62 102 GLY A CA 1
ATOM 773 C C . GLY A 1 102 ? 12.446 -3.507 -7.088 1.00 92.62 102 GLY A C 1
ATOM 774 O O . GLY A 1 102 ? 12.439 -4.315 -6.160 1.00 92.62 102 GLY A O 1
ATOM 775 N N . TRP A 1 103 ? 12.207 -2.212 -6.906 1.00 95.50 103 TRP A N 1
ATOM 776 C CA . TRP A 1 103 ? 11.777 -1.664 -5.625 1.00 95.50 103 TRP A CA 1
ATOM 777 C C . TRP A 1 103 ? 10.280 -1.857 -5.436 1.00 95.50 103 TRP A C 1
ATOM 779 O O . TRP A 1 103 ? 9.508 -1.735 -6.381 1.00 95.50 103 TRP A O 1
ATOM 789 N N . GLN A 1 104 ? 9.866 -2.123 -4.205 1.00 95.81 104 GLN A N 1
ATOM 790 C CA . GLN A 1 104 ? 8.467 -2.311 -3.853 1.00 95.81 104 GLN A CA 1
ATOM 791 C C . GLN A 1 104 ? 8.186 -1.896 -2.409 1.00 95.81 104 GLN A C 1
ATOM 793 O O . GLN A 1 104 ? 9.101 -1.738 -1.598 1.00 95.81 104 GLN A O 1
ATOM 798 N N . VAL A 1 105 ? 6.909 -1.743 -2.076 1.00 96.75 105 VAL A N 1
ATOM 799 C CA . VAL A 1 105 ? 6.437 -1.638 -0.694 1.00 96.75 105 VAL A CA 1
ATOM 800 C C . VAL A 1 105 ? 5.681 -2.905 -0.340 1.00 96.75 105 VAL A C 1
ATOM 802 O O . VAL A 1 105 ? 4.709 -3.251 -1.002 1.00 96.75 105 VAL A O 1
ATOM 805 N N . GLN A 1 106 ? 6.128 -3.570 0.718 1.00 96.00 106 GLN A N 1
ATOM 806 C CA . GLN A 1 106 ? 5.435 -4.688 1.339 1.00 96.00 106 GLN A CA 1
ATOM 807 C C . GLN A 1 106 ? 4.468 -4.148 2.393 1.00 96.00 106 GLN A C 1
ATOM 809 O O . GLN A 1 106 ? 4.899 -3.699 3.457 1.00 96.00 106 GLN A O 1
ATOM 814 N N . LEU A 1 107 ? 3.173 -4.160 2.082 1.00 95.31 107 LEU A N 1
ATOM 815 C CA . LEU A 1 107 ? 2.099 -3.680 2.948 1.00 95.31 107 LEU A CA 1
ATOM 816 C C . LEU A 1 107 ? 1.322 -4.863 3.531 1.00 95.31 107 LEU A C 1
ATOM 818 O O . LEU A 1 107 ? 0.708 -5.637 2.803 1.00 95.31 107 LEU A O 1
ATOM 822 N N . ARG A 1 108 ? 1.335 -4.989 4.856 1.00 93.69 108 ARG A N 1
ATOM 823 C CA . ARG A 1 108 ? 0.553 -5.979 5.603 1.00 93.69 108 ARG A CA 1
ATOM 824 C C . ARG A 1 108 ? -0.805 -5.392 5.953 1.00 93.69 108 ARG A C 1
ATOM 826 O O . ARG A 1 108 ? -0.859 -4.295 6.513 1.00 93.69 108 ARG A O 1
ATOM 833 N N . VAL A 1 109 ? -1.868 -6.141 5.682 1.00 91.31 109 VAL A N 1
ATOM 834 C CA . VAL A 1 109 ? -3.232 -5.790 6.088 1.00 91.31 109 VAL A CA 1
ATOM 835 C C . VAL A 1 109 ? -3.862 -6.895 6.934 1.00 91.31 109 VAL A C 1
ATOM 837 O O . VAL A 1 109 ? -3.506 -8.068 6.819 1.00 91.31 109 VAL A O 1
ATOM 840 N N . ALA A 1 110 ? -4.778 -6.497 7.809 1.00 84.25 110 ALA A N 1
ATOM 841 C CA . ALA A 1 110 ? -5.622 -7.357 8.610 1.00 84.25 110 ALA A CA 1
ATOM 842 C C . ALA A 1 110 ? -6.776 -7.848 7.733 1.00 84.25 110 ALA A C 1
ATOM 844 O O . ALA A 1 110 ? -7.746 -7.134 7.507 1.00 84.25 110 ALA A O 1
ATOM 845 N N . ASP A 1 111 ? -6.647 -9.063 7.221 1.00 74.75 111 ASP A N 1
ATOM 846 C CA . ASP A 1 111 ? -7.719 -9.778 6.534 1.00 74.75 111 ASP A CA 1
ATOM 847 C C . ASP A 1 111 ? -7.808 -11.195 7.125 1.00 74.75 111 ASP A C 1
ATOM 849 O O . ASP A 1 111 ? -6.989 -11.576 7.967 1.00 74.75 111 ASP A O 1
ATOM 853 N N . ALA A 1 112 ? -8.777 -12.005 6.697 1.00 62.25 112 ALA A N 1
ATOM 854 C CA . ALA A 1 112 ? -8.961 -13.393 7.137 1.00 62.25 112 ALA A CA 1
ATOM 855 C C . ALA A 1 112 ? -7.745 -14.320 6.863 1.00 62.25 112 ALA A C 1
ATOM 857 O O . ALA A 1 112 ? -7.777 -15.501 7.207 1.00 62.25 112 ALA A O 1
ATOM 858 N N . GLY A 1 113 ? -6.661 -13.792 6.286 1.00 61.31 113 GLY A N 1
ATOM 859 C CA . GLY A 1 113 ? -5.325 -14.379 6.245 1.00 61.31 113 GLY A CA 1
ATOM 860 C C . GLY A 1 113 ? -4.244 -13.288 6.152 1.00 61.31 113 GLY A C 1
ATOM 861 O O . GLY A 1 113 ? -4.569 -12.105 6.031 1.00 61.31 113 GLY A O 1
ATOM 862 N N . PRO A 1 114 ? -2.946 -13.647 6.193 1.00 54.03 114 PRO A N 1
ATOM 863 C CA . PRO A 1 114 ? -1.868 -12.680 6.019 1.00 54.03 114 PRO A CA 1
ATOM 864 C C . PRO A 1 114 ? -1.815 -12.221 4.558 1.00 54.03 114 PRO A C 1
ATOM 866 O O . PRO A 1 114 ? -1.119 -12.801 3.725 1.00 54.03 114 PRO A O 1
ATOM 869 N N . LEU A 1 115 ? -2.573 -11.175 4.240 1.00 78.25 115 LEU A N 1
ATOM 870 C CA . LEU A 1 115 ? -2.581 -10.571 2.919 1.00 78.25 115 LEU A CA 1
ATOM 871 C C . LEU A 1 115 ? -1.454 -9.528 2.862 1.00 78.25 115 LEU A C 1
ATOM 873 O O . LEU A 1 115 ? -1.574 -8.393 3.327 1.00 78.25 115 LEU A O 1
ATOM 877 N N . LEU A 1 116 ? -0.298 -9.970 2.370 1.00 90.75 116 LEU A N 1
ATOM 878 C CA . LEU A 1 116 ? 0.861 -9.124 2.105 1.00 90.75 116 LEU A CA 1
ATOM 879 C C . LEU A 1 116 ? 0.774 -8.594 0.672 1.00 90.75 116 LEU A C 1
ATOM 881 O O . LEU A 1 116 ? 0.882 -9.363 -0.281 1.00 90.75 116 LEU A O 1
ATOM 885 N N . TRP A 1 117 ? 0.615 -7.284 0.517 1.00 92.06 117 TRP A N 1
ATOM 886 C CA . TRP A 1 117 ? 0.638 -6.620 -0.782 1.00 92.06 117 TRP A CA 1
ATOM 887 C C . TRP A 1 117 ? 2.058 -6.206 -1.148 1.00 92.06 117 TRP A C 1
ATOM 889 O O . TRP A 1 117 ? 2.696 -5.453 -0.414 1.00 92.06 117 TRP A O 1
ATOM 899 N N . SER A 1 118 ? 2.524 -6.652 -2.311 1.00 93.19 118 SER A N 1
ATOM 900 C CA . SER A 1 118 ? 3.780 -6.218 -2.924 1.00 93.19 118 SER A CA 1
ATOM 901 C C . SER A 1 118 ? 3.491 -5.153 -3.978 1.00 93.19 118 SER A C 1
ATOM 903 O O . SER A 1 118 ? 3.073 -5.479 -5.085 1.00 93.19 118 SER A O 1
ATOM 905 N N . LEU A 1 119 ? 3.669 -3.879 -3.624 1.00 93.50 119 LEU A N 1
ATOM 906 C CA . LEU A 1 119 ? 3.356 -2.731 -4.482 1.00 93.50 119 LEU A CA 1
ATOM 907 C C . LEU A 1 119 ? 4.618 -2.255 -5.217 1.00 93.50 119 LEU A C 1
ATOM 909 O O . LEU A 1 119 ? 5.497 -1.694 -4.556 1.00 93.50 119 LEU A O 1
ATOM 913 N N . PRO A 1 120 ? 4.744 -2.443 -6.544 1.00 93.94 120 PRO A N 1
ATOM 914 C CA . PRO A 1 120 ? 5.943 -2.051 -7.279 1.00 93.94 120 PRO A CA 1
ATOM 915 C C . PRO A 1 120 ? 6.154 -0.534 -7.292 1.00 93.94 120 PRO A C 1
ATOM 917 O O . PRO A 1 120 ? 5.221 0.248 -7.461 1.00 93.94 120 PRO A O 1
ATOM 920 N N . MET A 1 121 ? 7.408 -0.114 -7.152 1.00 93.75 121 MET A N 1
ATOM 921 C CA . MET A 1 121 ? 7.818 1.286 -7.078 1.00 93.75 121 MET A CA 1
ATOM 922 C C . MET A 1 121 ? 8.944 1.569 -8.076 1.00 93.75 121 MET A C 1
ATOM 924 O O . MET A 1 121 ? 9.847 0.750 -8.244 1.00 93.75 121 MET A O 1
ATOM 928 N N . PRO A 1 122 ? 8.953 2.754 -8.709 1.00 88.69 122 PRO A N 1
ATOM 929 C CA . PRO A 1 122 ? 9.941 3.084 -9.736 1.00 88.69 122 PRO A CA 1
ATOM 930 C C . PRO A 1 122 ? 11.359 3.260 -9.176 1.00 88.69 122 PRO A C 1
ATOM 932 O O . PRO A 1 122 ? 12.335 3.176 -9.915 1.00 88.69 122 PRO A O 1
ATOM 935 N N . SER A 1 123 ? 11.496 3.548 -7.879 1.00 92.12 123 SER A N 1
ATOM 936 C CA . SER A 1 123 ? 12.791 3.766 -7.237 1.00 92.12 123 SER A CA 1
ATOM 937 C C . SER A 1 123 ? 12.744 3.472 -5.742 1.00 92.12 123 SER A C 1
ATOM 939 O O . SER A 1 123 ? 11.676 3.456 -5.125 1.00 92.12 123 SER A O 1
ATOM 941 N N . GLU A 1 124 ? 13.924 3.334 -5.140 1.00 95.44 124 GLU A N 1
ATOM 942 C CA . GLU A 1 124 ? 14.091 3.219 -3.690 1.00 95.44 124 GLU A CA 1
ATOM 943 C C . GLU A 1 124 ? 13.459 4.393 -2.944 1.00 95.44 124 GLU A C 1
ATOM 945 O O . GLU A 1 124 ? 12.791 4.217 -1.925 1.00 95.44 124 GLU A O 1
ATOM 950 N N . ARG A 1 125 ? 13.668 5.609 -3.462 1.00 95.81 125 ARG A N 1
ATOM 951 C CA . ARG A 1 125 ? 13.150 6.838 -2.861 1.00 95.81 125 ARG A CA 1
ATOM 952 C C . ARG A 1 125 ? 11.628 6.815 -2.812 1.00 95.81 125 ARG A C 1
ATOM 954 O O . ARG A 1 125 ? 11.054 7.202 -1.796 1.00 95.81 125 ARG A O 1
ATOM 961 N N . GLU A 1 126 ? 10.995 6.343 -3.882 1.00 93.12 126 GLU A N 1
ATOM 962 C CA . GLU A 1 126 ? 9.540 6.236 -3.950 1.00 93.12 126 GLU A CA 1
ATOM 963 C C . GLU A 1 126 ? 9.022 5.132 -3.019 1.00 93.12 126 GLU A C 1
ATOM 965 O O . GLU A 1 126 ? 8.086 5.374 -2.262 1.00 93.12 126 GLU A O 1
ATOM 970 N N . ALA A 1 127 ? 9.697 3.979 -2.957 1.00 95.81 127 ALA A N 1
ATOM 971 C CA . ALA A 1 127 ? 9.360 2.921 -2.002 1.00 95.81 127 ALA A CA 1
ATOM 972 C C . ALA A 1 127 ? 9.459 3.391 -0.543 1.00 95.81 127 ALA A C 1
ATOM 974 O O . ALA A 1 127 ? 8.546 3.167 0.250 1.00 95.81 127 ALA A O 1
ATOM 975 N N . LYS A 1 128 ? 10.528 4.110 -0.183 1.00 97.25 128 LYS A N 1
ATOM 976 C CA . LYS A 1 128 ? 10.692 4.700 1.154 1.00 97.25 128 LYS A CA 1
ATOM 977 C C . LYS A 1 128 ? 9.618 5.748 1.455 1.00 97.25 128 LYS A C 1
ATOM 979 O O . LYS A 1 128 ? 9.063 5.750 2.554 1.00 97.25 128 LYS A O 1
ATOM 984 N N . ARG A 1 129 ? 9.300 6.617 0.489 1.00 97.25 129 ARG A N 1
ATOM 985 C CA . ARG A 1 129 ? 8.235 7.624 0.616 1.00 97.25 129 ARG A CA 1
ATOM 986 C C . ARG A 1 129 ? 6.889 6.959 0.892 1.00 97.25 129 ARG A C 1
ATOM 988 O O . ARG A 1 129 ? 6.227 7.323 1.859 1.00 97.25 129 ARG A O 1
ATOM 995 N N . TRP A 1 130 ? 6.510 5.964 0.097 1.00 96.81 130 TRP A N 1
ATOM 996 C CA . TRP A 1 130 ? 5.237 5.267 0.260 1.00 96.81 130 TRP A CA 1
ATOM 997 C C . TRP A 1 130 ? 5.168 4.440 1.536 1.00 96.81 130 TRP A C 1
ATOM 999 O O . TRP A 1 130 ? 4.165 4.509 2.243 1.00 96.81 130 TRP A O 1
ATOM 1009 N N . ALA A 1 131 ? 6.246 3.751 1.914 1.00 97.00 131 ALA A N 1
ATOM 1010 C CA . ALA A 1 131 ? 6.313 3.078 3.209 1.00 97.00 131 ALA A CA 1
ATOM 1011 C C . ALA A 1 131 ? 6.092 4.063 4.373 1.00 97.00 131 ALA A C 1
ATOM 1013 O O . ALA A 1 131 ? 5.381 3.746 5.331 1.00 97.00 131 ALA A O 1
ATOM 1014 N N . ARG A 1 132 ? 6.626 5.292 4.274 1.00 97.50 132 ARG A N 1
ATOM 1015 C CA . ARG A 1 132 ? 6.388 6.341 5.273 1.00 97.50 132 ARG A CA 1
ATOM 1016 C C . ARG A 1 132 ? 4.940 6.821 5.274 1.00 97.50 132 ARG A C 1
ATOM 1018 O O . ARG A 1 132 ? 4.376 6.948 6.355 1.00 97.50 132 ARG A O 1
ATOM 1025 N N . ILE A 1 133 ? 4.341 7.053 4.107 1.00 96.25 133 ILE A N 1
ATOM 1026 C CA . ILE A 1 133 ? 2.925 7.435 3.986 1.00 96.25 133 ILE A CA 1
ATOM 1027 C C . ILE A 1 133 ? 2.034 6.370 4.639 1.00 96.25 133 ILE A C 1
ATOM 1029 O O . ILE A 1 133 ? 1.215 6.707 5.486 1.00 96.25 133 ILE A O 1
ATOM 1033 N N . PHE A 1 134 ? 2.236 5.085 4.339 1.00 96.50 134 PHE A N 1
ATOM 1034 C CA . PHE A 1 134 ? 1.476 4.011 4.985 1.00 96.50 134 PHE A CA 1
ATOM 1035 C C . PHE A 1 134 ? 1.729 3.933 6.488 1.00 96.50 134 PHE A C 1
ATOM 1037 O O . PHE A 1 134 ? 0.791 3.754 7.251 1.00 96.50 134 PHE A O 1
ATOM 1044 N N . THR A 1 135 ? 2.970 4.125 6.939 1.00 96.44 135 THR A N 1
ATOM 1045 C CA . THR A 1 135 ? 3.277 4.198 8.377 1.00 96.44 135 THR A CA 1
ATOM 1046 C C . THR A 1 135 ? 2.500 5.324 9.061 1.00 96.44 135 THR A C 1
ATOM 1048 O O . THR A 1 135 ? 1.979 5.140 10.159 1.00 96.44 135 THR A O 1
ATOM 1051 N N . LEU A 1 136 ? 2.392 6.488 8.415 1.00 97.06 136 LEU A N 1
ATOM 1052 C CA . LEU A 1 136 ? 1.580 7.595 8.915 1.00 97.06 136 LEU A CA 1
ATOM 1053 C C . LEU A 1 136 ? 0.084 7.257 8.874 1.00 97.06 136 LEU A C 1
ATOM 1055 O O . LEU A 1 136 ? -0.621 7.601 9.818 1.00 97.06 136 LEU A O 1
ATOM 1059 N N . ALA A 1 137 ? -0.385 6.541 7.847 1.00 95.06 137 ALA A N 1
ATOM 1060 C CA . ALA A 1 137 ? -1.768 6.076 7.742 1.00 95.06 137 ALA A CA 1
ATOM 1061 C C . ALA A 1 137 ? -2.128 5.149 8.909 1.00 95.06 137 ALA A C 1
ATOM 1063 O O . ALA A 1 137 ? -3.101 5.398 9.615 1.00 95.06 137 ALA A O 1
ATOM 1064 N N . ILE A 1 138 ? -1.289 4.139 9.157 1.00 94.44 138 ILE A N 1
ATOM 1065 C CA . ILE A 1 138 ? -1.407 3.174 10.261 1.00 94.44 138 ILE A CA 1
ATOM 1066 C C . ILE A 1 138 ? -1.437 3.906 11.605 1.00 94.44 138 ILE A C 1
ATOM 1068 O O . ILE A 1 138 ? -2.287 3.646 12.453 1.00 94.44 138 ILE A O 1
ATOM 1072 N N . ALA A 1 139 ? -0.539 4.880 11.785 1.00 95.19 139 ALA A N 1
ATOM 1073 C CA . ALA A 1 139 ? -0.500 5.718 12.979 1.00 95.19 139 ALA A CA 1
ATOM 1074 C C . ALA A 1 139 ? -1.652 6.738 13.056 1.00 95.19 139 ALA A C 1
ATOM 1076 O O . ALA A 1 139 ? -1.754 7.442 14.059 1.00 95.19 139 ALA A O 1
ATOM 1077 N N . GLN A 1 140 ? -2.486 6.840 12.015 1.00 91.19 140 GLN A N 1
ATOM 1078 C CA . GLN A 1 140 ? -3.565 7.819 11.856 1.00 91.19 140 GLN A CA 1
ATOM 1079 C C . GLN A 1 140 ? -3.079 9.273 11.994 1.00 91.19 140 GLN A C 1
ATOM 1081 O O . GLN A 1 140 ? -3.733 10.108 12.613 1.00 91.19 140 GLN A O 1
ATOM 1086 N N . LYS A 1 141 ? -1.907 9.559 11.415 1.00 91.69 141 LYS A N 1
ATOM 1087 C CA . LYS A 1 141 ? -1.219 10.864 11.402 1.00 91.69 141 LYS A CA 1
ATOM 1088 C C . LYS A 1 141 ? -1.048 11.434 9.986 1.00 91.69 141 LYS A C 1
ATOM 1090 O O . LYS A 1 141 ? -0.146 12.242 9.767 1.00 91.69 141 LYS A O 1
ATOM 1095 N N . LEU A 1 142 ? -1.829 10.934 9.029 1.00 85.25 142 LEU A N 1
ATOM 1096 C CA . LEU A 1 142 ? -1.917 11.488 7.675 1.00 85.25 142 LEU A CA 1
ATOM 1097 C C . LEU A 1 142 ? -2.858 12.688 7.618 1.00 85.25 142 LEU A C 1
ATOM 1099 O O . LEU A 1 142 ? -3.831 12.694 8.404 1.00 85.25 142 LEU A O 1
#

Radius of gyration: 22.28 Å; chains: 1; bounding box: 56×66×56 Å

Organism: NCBI:txid159450